Protein AF-A0A7J7L8Y8-F1 (afdb_monomer)

pLDDT: mean 75.62, std 10.04, range [46.0, 86.81]

Radius of gyration: 15.9 Å; Cα contacts (8 Å, |Δi|>4): 82; chains: 1; bounding box: 33×32×48 Å

Foldseek 3Di:
DVVVVVVVVVVVLVVLLVVLVVVVVPDDDDLVSLLVNLVSVVVVVNLVVSLVSLVVSLVNCVVVVNDDPSVLVSLVSNLVVCVVVVVVVSNVVSVVVNVVSVVVVVVVD

Structure (mmCIF, N/CA/C/O backbone):
data_AF-A0A7J7L8Y8-F1
#
_entry.id   AF-A0A7J7L8Y8-F1
#
loop_
_atom_site.group_PDB
_atom_site.id
_atom_site.type_symbol
_atom_site.label_atom_id
_atom_site.label_alt_id
_atom_site.label_comp_id
_atom_site.label_asym_id
_atom_site.label_entity_id
_atom_site.label_seq_id
_atom_site.pdbx_PDB_ins_code
_atom_site.Cartn_x
_atom_site.Cartn_y
_atom_site.Cartn_z
_atom_site.occupancy
_atom_site.B_iso_or_equiv
_atom_site.auth_seq_id
_atom_site.auth_comp_id
_atom_site.auth_asym_id
_atom_site.auth_atom_id
_atom_site.pdbx_PDB_model_num
ATOM 1 N N . MET A 1 1 ? 15.006 -6.797 -32.802 1.00 51.72 1 MET A N 1
ATOM 2 C CA . MET A 1 1 ? 13.552 -6.521 -32.736 1.00 51.72 1 MET A CA 1
ATOM 3 C C . MET A 1 1 ? 12.980 -6.603 -31.317 1.00 51.72 1 MET A C 1
ATOM 5 O O . MET A 1 1 ? 11.966 -5.966 -31.091 1.00 51.72 1 MET A O 1
ATOM 9 N N . ALA A 1 2 ? 13.614 -7.288 -30.351 1.00 54.66 2 ALA A N 1
ATOM 10 C CA . ALA A 1 2 ? 13.132 -7.361 -28.960 1.00 54.66 2 ALA A CA 1
ATOM 11 C C . ALA A 1 2 ? 13.076 -5.999 -28.227 1.00 54.66 2 ALA A C 1
ATOM 13 O O . ALA A 1 2 ? 12.075 -5.698 -27.588 1.00 54.66 2 ALA A O 1
ATOM 14 N N . HIS A 1 3 ? 14.067 -5.123 -28.428 1.00 52.72 3 HIS A N 1
ATOM 15 C CA . HIS A 1 3 ? 14.115 -3.801 -27.775 1.00 52.72 3 HIS A CA 1
ATOM 16 C C . HIS A 1 3 ? 12.946 -2.867 -28.120 1.00 52.72 3 HIS A C 1
ATOM 18 O O . HIS A 1 3 ? 12.601 -1.984 -27.341 1.00 52.72 3 HIS A O 1
ATOM 24 N N . CYS A 1 4 ? 12.303 -3.059 -29.276 1.00 59.28 4 CYS A N 1
ATOM 25 C CA . CYS A 1 4 ? 11.121 -2.281 -29.642 1.00 59.28 4 CYS A CA 1
ATOM 26 C C . CYS A 1 4 ? 9.897 -2.690 -28.808 1.00 59.28 4 CYS A C 1
ATOM 28 O O . CYS A 1 4 ? 9.06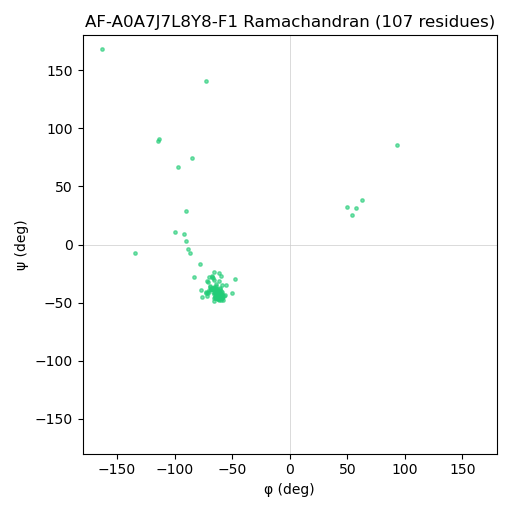0 -1.846 -28.512 1.00 59.28 4 CYS A O 1
ATOM 30 N N . TYR A 1 5 ? 9.803 -3.960 -28.402 1.00 57.47 5 TYR A N 1
ATOM 31 C CA . TYR A 1 5 ? 8.718 -4.448 -27.549 1.00 57.47 5 TYR A CA 1
ATOM 32 C C . TYR A 1 5 ? 8.915 -4.033 -26.091 1.00 57.47 5 TYR A C 1
ATOM 34 O O . TYR A 1 5 ? 7.951 -3.616 -25.455 1.00 57.47 5 TYR A O 1
ATOM 42 N N . GLU A 1 6 ? 10.158 -4.060 -25.603 1.00 62.16 6 GLU A N 1
ATOM 43 C CA . GLU A 1 6 ? 10.524 -3.558 -24.271 1.00 62.16 6 GLU A CA 1
ATOM 44 C C . GLU A 1 6 ? 10.175 -2.068 -24.129 1.00 62.16 6 GLU 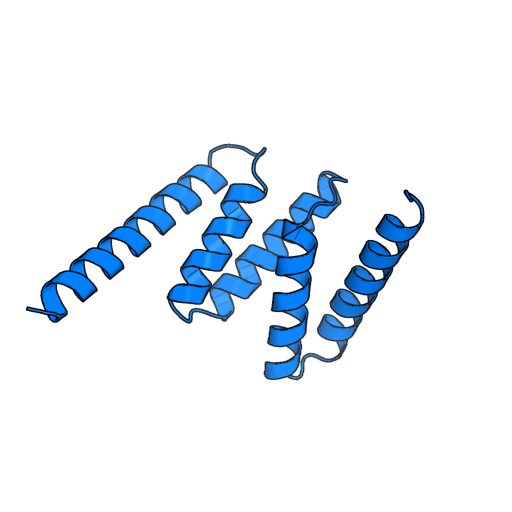A C 1
ATOM 46 O O . GLU A 1 6 ? 9.532 -1.671 -23.161 1.00 62.16 6 GLU A O 1
ATOM 51 N N . ALA A 1 7 ? 10.507 -1.247 -25.134 1.00 66.50 7 ALA A N 1
ATOM 52 C CA . ALA A 1 7 ? 10.190 0.182 -25.127 1.00 66.50 7 ALA A CA 1
ATOM 53 C C . ALA A 1 7 ? 8.676 0.464 -25.145 1.00 66.50 7 ALA A C 1
ATOM 55 O O . ALA A 1 7 ? 8.207 1.385 -24.477 1.00 66.50 7 ALA A O 1
ATOM 56 N N . VAL A 1 8 ? 7.898 -0.331 -25.885 1.00 69.06 8 VAL A N 1
ATOM 57 C CA . VAL A 1 8 ? 6.437 -0.185 -25.954 1.00 69.06 8 VAL A CA 1
ATOM 58 C C . VAL A 1 8 ? 5.770 -0.645 -24.654 1.00 69.06 8 VAL A C 1
ATOM 60 O O . VAL A 1 8 ? 4.869 0.036 -24.171 1.00 69.06 8 VAL A O 1
ATOM 63 N N . GLN A 1 9 ? 6.229 -1.743 -24.043 1.00 70.56 9 GLN A N 1
ATOM 64 C CA . GLN A 1 9 ? 5.756 -2.181 -22.723 1.00 70.56 9 GLN A CA 1
ATOM 65 C C . GLN A 1 9 ? 6.056 -1.144 -21.641 1.00 70.56 9 GLN A C 1
ATOM 67 O O . GLN A 1 9 ? 5.164 -0.799 -20.871 1.00 70.56 9 GLN A O 1
ATOM 72 N N . LEU A 1 10 ? 7.268 -0.585 -21.632 1.00 73.25 10 LEU A N 1
ATOM 73 C CA . LEU A 1 10 ? 7.648 0.457 -20.681 1.00 73.25 10 LEU A CA 1
ATOM 74 C C . LEU A 1 10 ? 6.778 1.715 -20.838 1.00 73.25 10 LEU A C 1
ATOM 76 O O . LEU A 1 10 ? 6.310 2.271 -19.847 1.00 73.25 10 LEU A O 1
ATOM 80 N N . HIS A 1 11 ? 6.505 2.137 -22.077 1.00 75.50 11 HIS A N 1
ATOM 81 C CA . HIS A 1 11 ? 5.599 3.257 -22.343 1.00 75.50 11 HIS A CA 1
ATOM 82 C C . HIS A 1 11 ? 4.173 2.988 -21.846 1.00 75.50 11 HIS A C 1
ATOM 84 O O . HIS A 1 11 ? 3.591 3.846 -21.187 1.00 75.50 11 HIS A O 1
ATOM 90 N N . MET A 1 12 ? 3.632 1.792 -22.097 1.00 76.62 12 MET A N 1
ATOM 91 C CA . MET A 1 12 ? 2.291 1.421 -21.632 1.00 76.62 12 MET A CA 1
ATOM 92 C C . MET A 1 12 ? 2.190 1.372 -20.100 1.00 76.62 12 MET A C 1
ATOM 94 O O . MET A 1 12 ? 1.167 1.781 -19.550 1.00 76.62 12 MET A O 1
ATOM 98 N N . LEU A 1 13 ? 3.246 0.933 -19.405 1.00 79.38 13 LEU A N 1
ATOM 99 C CA . LEU A 1 13 ? 3.313 0.954 -17.939 1.00 79.38 13 LEU A CA 1
ATOM 100 C C . LEU A 1 13 ? 3.310 2.384 -17.386 1.00 79.38 13 LEU A C 1
ATOM 102 O O . LEU A 1 13 ? 2.556 2.687 -16.461 1.00 79.38 13 LEU A O 1
ATOM 106 N N . LEU A 1 14 ? 4.104 3.284 -17.970 1.00 79.62 14 LEU A N 1
ATOM 107 C CA . LEU A 1 14 ? 4.157 4.688 -17.551 1.00 79.62 14 LEU A CA 1
ATOM 108 C C . LEU A 1 14 ? 2.827 5.414 -17.792 1.00 79.62 14 LEU A C 1
ATOM 110 O O . LEU A 1 14 ? 2.362 6.149 -16.915 1.00 79.62 14 LEU A O 1
ATOM 114 N N . ASP A 1 15 ? 2.184 5.163 -18.934 1.00 81.88 15 ASP A N 1
ATOM 115 C CA . ASP A 1 15 ? 0.855 5.697 -19.225 1.00 81.88 15 ASP A CA 1
ATOM 116 C C . ASP A 1 15 ? -0.170 5.176 -18.209 1.00 81.88 15 ASP A C 1
ATOM 118 O O . ASP A 1 15 ? -0.913 5.968 -17.624 1.00 81.88 15 ASP A O 1
ATOM 122 N N . ALA A 1 16 ? -0.173 3.869 -17.918 1.00 80.81 16 ALA A N 1
ATOM 123 C CA . ALA A 1 16 ? -1.051 3.280 -16.908 1.00 80.81 16 ALA A CA 1
ATOM 124 C C . ALA A 1 16 ? -0.852 3.930 -15.529 1.00 80.81 16 ALA A C 1
ATOM 126 O O . ALA A 1 16 ? -1.832 4.314 -14.887 1.00 80.81 16 ALA A O 1
ATOM 127 N N . ILE A 1 17 ? 0.396 4.150 -15.100 1.00 82.44 17 ILE A N 1
ATOM 128 C CA . ILE A 1 17 ? 0.705 4.858 -13.848 1.00 82.44 17 ILE A CA 1
ATOM 129 C C . ILE A 1 17 ? 0.115 6.268 -13.861 1.00 82.44 17 ILE A C 1
ATOM 131 O O . ILE A 1 17 ? -0.485 6.688 -12.871 1.00 82.44 17 ILE A O 1
ATOM 135 N N . MET A 1 18 ? 0.233 7.009 -14.966 1.00 82.31 18 MET A N 1
ATOM 136 C CA . MET A 1 18 ? -0.372 8.338 -15.079 1.00 82.31 18 MET A CA 1
ATOM 137 C C . MET A 1 18 ? -1.900 8.296 -14.965 1.00 82.31 18 MET A C 1
ATOM 139 O O . MET A 1 18 ? -2.481 9.115 -14.245 1.00 82.31 18 MET A O 1
ATOM 143 N N . TYR A 1 19 ? -2.553 7.339 -15.629 1.00 81.88 19 TYR A N 1
ATOM 144 C CA . TYR A 1 19 ? -4.002 7.160 -15.544 1.00 81.88 19 TYR A CA 1
ATOM 145 C C . TYR A 1 19 ? -4.448 6.804 -14.125 1.00 81.88 19 TYR A C 1
ATOM 147 O O . TYR A 1 19 ? -5.362 7.448 -13.609 1.00 81.88 19 TYR A O 1
ATOM 155 N N . TYR A 1 20 ? -3.779 5.863 -13.454 1.00 78.12 20 TYR A N 1
ATOM 156 C CA . TYR A 1 20 ? -4.114 5.488 -12.079 1.00 78.12 20 TYR A CA 1
ATOM 157 C C . TYR A 1 20 ? -3.793 6.595 -11.068 1.00 78.12 20 TYR A C 1
ATOM 159 O O . TYR A 1 20 ? -4.585 6.816 -10.152 1.00 78.12 20 TYR A O 1
ATOM 167 N N . LYS A 1 21 ? -2.714 7.373 -11.254 1.00 80.19 21 LYS A N 1
ATOM 168 C CA . LYS A 1 21 ? -2.434 8.572 -10.436 1.00 80.19 21 LYS A CA 1
ATOM 169 C C . LYS A 1 21 ? -3.560 9.590 -10.574 1.00 80.19 21 LYS A C 1
ATOM 171 O O . LYS A 1 21 ? -4.014 10.164 -9.586 1.00 80.19 21 LYS A O 1
ATOM 176 N N . ARG A 1 22 ? -4.044 9.796 -11.801 1.00 80.38 22 ARG A N 1
ATOM 177 C CA . ARG A 1 22 ? -5.181 10.677 -12.063 1.00 80.38 22 ARG A CA 1
ATOM 178 C C . ARG A 1 22 ? -6.464 10.124 -11.438 1.00 80.38 22 ARG A C 1
ATOM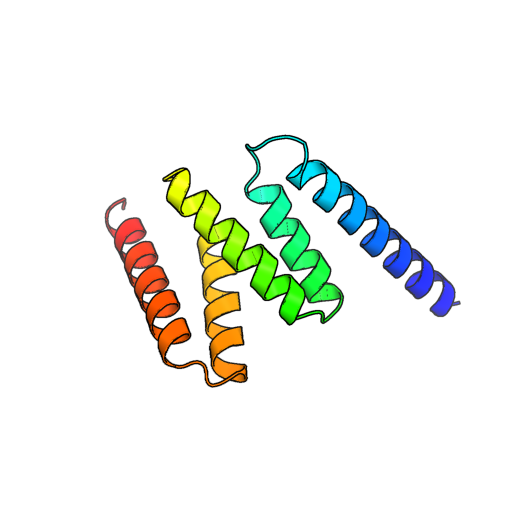 180 O O . ARG A 1 22 ? -7.152 10.876 -10.757 1.00 80.38 22 ARG A O 1
ATOM 187 N N . ALA A 1 23 ? -6.753 8.835 -11.594 1.00 77.94 23 ALA A N 1
ATOM 188 C CA . ALA A 1 23 ? -7.919 8.185 -10.995 1.00 77.94 23 ALA A CA 1
ATOM 189 C C . ALA A 1 23 ? -7.912 8.285 -9.459 1.00 77.94 23 ALA A C 1
ATOM 191 O O . ALA A 1 23 ? -8.921 8.651 -8.860 1.00 77.94 23 ALA A O 1
ATOM 192 N N . ALA A 1 24 ? -6.753 8.078 -8.827 1.00 73.06 24 ALA A N 1
ATOM 193 C CA . ALA A 1 24 ? -6.577 8.243 -7.386 1.00 73.06 24 ALA A CA 1
ATOM 194 C C . ALA A 1 24 ? -6.850 9.685 -6.911 1.00 73.06 24 ALA A C 1
ATOM 196 O O . ALA A 1 24 ? -7.337 9.879 -5.797 1.00 73.06 24 ALA A O 1
ATOM 197 N N . ASN A 1 25 ? -6.579 10.689 -7.753 1.00 73.88 25 ASN A N 1
ATOM 198 C CA . ASN A 1 25 ? -6.822 12.103 -7.452 1.00 73.88 25 ASN A CA 1
ATOM 199 C C . ASN A 1 25 ? -8.276 12.550 -7.711 1.00 73.88 25 ASN A C 1
ATOM 201 O O . ASN A 1 25 ? -8.748 13.475 -7.056 1.00 73.88 25 ASN A O 1
ATOM 205 N N . TYR A 1 26 ? -9.002 11.913 -8.638 1.00 69.44 26 TYR A N 1
ATOM 206 C CA . TYR A 1 26 ? -10.330 12.345 -9.113 1.00 69.44 26 TYR A CA 1
ATOM 207 C C . TYR A 1 26 ? -11.532 11.782 -8.325 1.00 69.44 26 TYR A C 1
ATOM 209 O O . TYR A 1 26 ? -12.638 11.744 -8.856 1.00 69.44 26 TYR A O 1
ATOM 217 N N . ASN A 1 27 ? -11.362 11.485 -7.030 1.00 54.75 27 ASN A N 1
ATOM 218 C CA . ASN A 1 27 ? -12.439 11.221 -6.055 1.00 54.75 27 ASN A CA 1
ATOM 219 C C . ASN A 1 27 ? -12.854 9.734 -5.859 1.00 54.75 27 ASN A C 1
ATOM 221 O O . ASN A 1 27 ? -13.848 9.239 -6.379 1.00 54.75 27 ASN A O 1
ATOM 225 N N . ASN A 1 28 ? -12.110 9.060 -4.974 1.00 55.66 28 ASN A N 1
ATOM 226 C CA . ASN A 1 28 ? -12.613 8.475 -3.715 1.00 55.66 28 ASN A CA 1
ATOM 227 C C . ASN A 1 28 ? -13.678 7.361 -3.670 1.00 55.66 28 ASN A C 1
ATOM 229 O O . ASN A 1 28 ? -14.444 7.319 -2.712 1.00 55.66 28 ASN A O 1
ATOM 233 N N . LYS A 1 29 ? -13.669 6.377 -4.576 1.00 53.06 29 LYS A N 1
ATOM 234 C CA . LYS A 1 29 ? -14.355 5.088 -4.287 1.00 53.06 29 LYS A CA 1
ATOM 235 C C . LYS A 1 29 ? -13.588 3.818 -4.620 1.00 53.06 29 LYS A C 1
ATOM 237 O O . LYS A 1 29 ? -14.027 2.732 -4.262 1.00 53.06 29 LYS A O 1
ATOM 242 N N . GLU A 1 30 ? -12.442 3.935 -5.270 1.00 55.94 30 GLU A N 1
ATOM 243 C CA . GLU A 1 30 ? -11.713 2.763 -5.730 1.00 55.94 30 GLU A CA 1
ATOM 244 C C . GLU A 1 30 ? -10.393 2.645 -4.973 1.00 55.94 30 GLU A C 1
ATOM 246 O O . GLU A 1 30 ? -9.370 3.173 -5.402 1.00 55.94 30 GLU A O 1
ATOM 251 N N . ALA A 1 31 ? -10.410 1.916 -3.851 1.00 60.66 31 ALA A N 1
ATOM 252 C CA . ALA A 1 31 ? -9.209 1.253 -3.318 1.00 60.66 31 ALA A CA 1
ATOM 253 C C . ALA A 1 31 ? -8.472 0.475 -4.434 1.00 60.66 31 ALA A C 1
ATOM 255 O O . ALA A 1 31 ? -7.249 0.424 -4.500 1.00 60.66 31 ALA A O 1
ATOM 256 N N . ILE A 1 32 ? -9.233 -0.004 -5.426 1.00 67.31 32 ILE A N 1
ATOM 257 C CA . ILE A 1 32 ? -8.737 -0.619 -6.660 1.00 67.31 32 ILE A CA 1
ATOM 258 C C . ILE A 1 32 ? -7.673 0.253 -7.351 1.00 67.31 32 ILE A C 1
ATOM 260 O O . ILE A 1 32 ? -6.656 -0.282 -7.775 1.00 67.31 32 ILE A O 1
ATOM 264 N N . ALA A 1 33 ? -7.835 1.579 -7.429 1.00 75.94 33 ALA A N 1
ATOM 265 C CA . ALA A 1 33 ? -6.876 2.430 -8.138 1.00 75.94 33 ALA A CA 1
ATOM 266 C C . ALA A 1 33 ? -5.515 2.529 -7.424 1.00 75.94 33 ALA A C 1
ATOM 268 O O . ALA A 1 33 ? -4.484 2.556 -8.091 1.00 75.94 33 ALA A O 1
ATOM 269 N N . LEU A 1 34 ? -5.495 2.562 -6.086 1.00 79.56 34 LEU A N 1
ATOM 270 C CA . LEU A 1 34 ? -4.247 2.593 -5.311 1.00 79.56 34 LEU A CA 1
ATOM 271 C C . LEU A 1 34 ? -3.548 1.232 -5.339 1.00 79.56 34 LEU A C 1
ATOM 273 O O . LEU A 1 34 ? -2.337 1.172 -5.543 1.00 79.56 34 LEU A O 1
ATOM 277 N N . HIS A 1 35 ? -4.323 0.152 -5.216 1.00 81.50 35 HIS A N 1
ATOM 278 C CA . HIS A 1 35 ? -3.820 -1.218 -5.284 1.00 81.50 35 HIS A CA 1
ATOM 279 C C . HIS A 1 35 ? -3.176 -1.543 -6.637 1.00 81.50 35 HIS A C 1
ATOM 281 O O . HIS A 1 35 ? -2.072 -2.081 -6.698 1.00 81.50 35 HIS A O 1
ATOM 287 N N . GLN A 1 36 ? -3.840 -1.175 -7.738 1.00 81.62 36 GLN A N 1
ATOM 288 C CA . GLN A 1 36 ? -3.307 -1.371 -9.092 1.00 81.62 36 GLN A CA 1
ATOM 289 C C . GLN A 1 36 ? -2.061 -0.520 -9.342 1.00 81.62 36 GLN A C 1
ATOM 291 O O . GLN A 1 36 ? -1.115 -0.969 -9.983 1.00 81.62 36 GLN A O 1
ATOM 296 N N . LEU A 1 37 ? -2.021 0.693 -8.793 1.00 83.31 37 LEU A N 1
ATOM 297 C CA . LEU A 1 37 ? -0.860 1.561 -8.913 1.00 83.31 37 LEU A CA 1
ATOM 298 C C . LEU A 1 37 ? 0.356 0.985 -8.174 1.00 83.31 37 LEU A C 1
ATOM 300 O O . LEU A 1 37 ? 1.454 0.991 -8.724 1.00 83.31 37 LEU A O 1
ATOM 304 N N . ALA A 1 38 ? 0.164 0.423 -6.980 1.00 84.25 38 ALA A N 1
ATOM 305 C CA . ALA A 1 38 ? 1.225 -0.270 -6.253 1.00 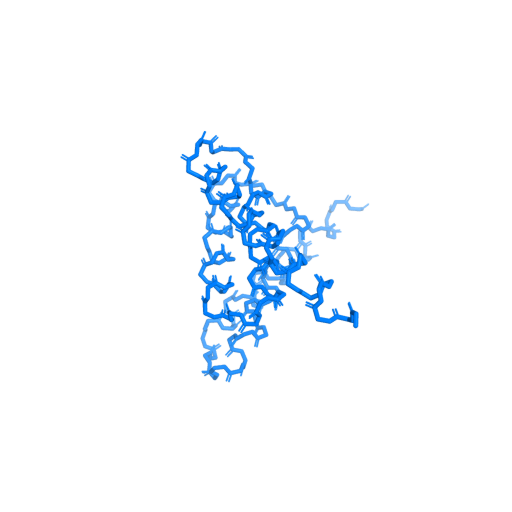84.25 38 ALA A CA 1
ATOM 306 C C . ALA A 1 38 ? 1.771 -1.477 -7.042 1.00 84.25 38 ALA A C 1
ATOM 308 O O . ALA A 1 38 ? 2.985 -1.627 -7.153 1.00 84.25 38 ALA A O 1
ATOM 309 N N . LYS A 1 39 ? 0.903 -2.270 -7.687 1.00 84.19 39 LYS A N 1
ATOM 310 C CA . LYS A 1 39 ? 1.325 -3.375 -8.570 1.00 84.19 39 LYS A CA 1
ATOM 311 C C . LYS A 1 39 ? 2.180 -2.914 -9.748 1.00 84.19 39 LYS A C 1
ATOM 313 O O . LYS A 1 39 ? 3.214 -3.512 -10.022 1.00 84.19 39 LYS A O 1
ATOM 318 N N . LEU A 1 40 ? 1.794 -1.822 -10.406 1.00 84.19 40 LEU A N 1
ATOM 319 C CA . LEU A 1 40 ? 2.576 -1.263 -11.513 1.00 84.19 40 LEU A CA 1
ATOM 320 C C . LEU A 1 40 ? 3.961 -0.786 -11.060 1.00 84.19 40 LEU A C 1
ATOM 322 O O . LEU A 1 40 ? 4.943 -0.987 -11.766 1.00 84.19 40 LEU A O 1
ATOM 326 N N . HIS A 1 41 ? 4.065 -0.188 -9.870 1.00 81.75 41 HIS A N 1
ATOM 327 C CA . HIS A 1 41 ? 5.364 0.187 -9.304 1.00 81.75 41 HIS A CA 1
ATOM 328 C C . HIS A 1 41 ? 6.196 -1.036 -8.870 1.00 81.75 41 HIS A C 1
ATOM 330 O O . HIS A 1 41 ? 7.424 -0.979 -8.927 1.00 81.75 41 HIS A O 1
ATOM 336 N N . GLN A 1 42 ? 5.553 -2.150 -8.501 1.00 80.12 42 GLN A N 1
ATOM 337 C CA . GLN A 1 42 ? 6.230 -3.415 -8.204 1.00 80.12 42 GLN A CA 1
ATOM 338 C C . GLN A 1 42 ? 6.849 -4.028 -9.468 1.00 80.12 42 GLN A C 1
ATOM 340 O O . GLN A 1 42 ? 7.971 -4.523 -9.420 1.00 80.12 42 GLN A O 1
ATOM 345 N N . GLU A 1 43 ? 6.170 -3.929 -10.615 1.00 81.06 43 GLU A N 1
ATOM 346 C CA . GLU A 1 43 ? 6.720 -4.331 -11.921 1.00 81.06 43 GLU A CA 1
ATOM 347 C C . GLU A 1 43 ? 7.908 -3.458 -12.364 1.00 81.06 43 GLU A C 1
ATOM 349 O O . GLU A 1 43 ? 8.761 -3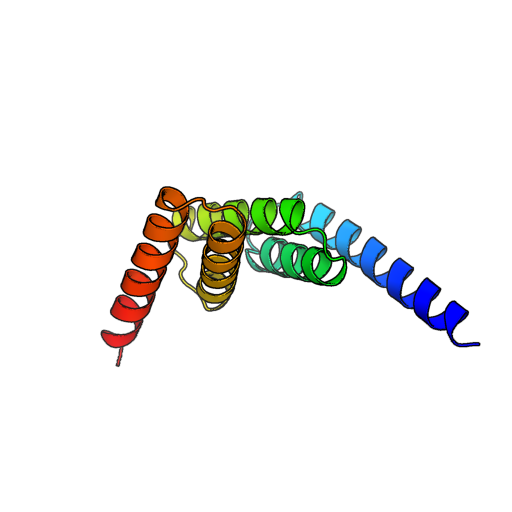.912 -13.127 1.00 81.06 43 GLU A O 1
ATOM 354 N N . LEU A 1 44 ? 7.999 -2.225 -11.855 1.00 80.12 44 LEU A N 1
ATOM 355 C CA . LEU A 1 44 ? 9.125 -1.312 -12.074 1.00 80.12 44 LEU A CA 1
ATOM 356 C C . LEU A 1 44 ? 10.243 -1.441 -11.022 1.00 80.12 44 LEU A C 1
ATOM 358 O O . LEU A 1 44 ? 11.223 -0.698 -11.095 1.00 80.12 44 LEU A O 1
ATOM 362 N N . SER A 1 45 ? 10.130 -2.375 -10.069 1.00 77.25 45 SER A N 1
ATOM 363 C CA . SER A 1 45 ? 11.082 -2.573 -8.961 1.00 77.25 45 SER A CA 1
ATOM 364 C C . SER A 1 45 ? 11.293 -1.324 -8.084 1.00 77.25 45 SER A C 1
ATOM 366 O O . SER A 1 45 ? 12.382 -1.098 -7.555 1.00 77.25 45 SER A O 1
ATOM 368 N N . CYS A 1 46 ? 10.263 -0.484 -7.933 1.00 78.44 46 CYS A N 1
ATOM 369 C CA . CYS A 1 46 ? 10.306 0.742 -7.128 1.00 78.44 46 CYS A CA 1
ATOM 370 C C . CYS A 1 46 ? 9.720 0.520 -5.721 1.00 78.44 46 CYS A C 1
ATOM 372 O O . CYS A 1 46 ? 8.680 1.084 -5.380 1.00 78.44 46 CYS A O 1
ATOM 374 N N . ASP A 1 47 ? 10.387 -0.286 -4.892 1.00 75.69 47 ASP A N 1
ATOM 375 C CA . ASP A 1 47 ? 9.858 -0.775 -3.603 1.00 75.69 47 ASP A CA 1
ATOM 376 C C . ASP A 1 47 ? 9.409 0.335 -2.628 1.00 75.69 47 ASP A C 1
ATOM 378 O O . ASP A 1 47 ? 8.409 0.183 -1.920 1.00 75.69 47 ASP A O 1
ATOM 382 N N . GLU A 1 48 ? 10.094 1.484 -2.619 1.00 78.94 48 GLU A N 1
ATOM 383 C CA . GLU A 1 48 ? 9.735 2.636 -1.776 1.00 78.94 48 GLU A CA 1
ATOM 384 C C . GLU A 1 48 ? 8.364 3.223 -2.145 1.00 78.94 48 GLU A C 1
ATOM 386 O O . GLU A 1 48 ? 7.540 3.521 -1.274 1.00 78.94 48 GLU A O 1
ATOM 391 N N . GLU A 1 49 ? 8.095 3.362 -3.445 1.00 79.38 49 GLU A N 1
ATOM 392 C CA . GLU A 1 49 ? 6.831 3.895 -3.949 1.00 79.38 49 GLU A CA 1
ATOM 393 C C . GLU A 1 49 ? 5.702 2.889 -3.720 1.00 79.38 49 GLU A C 1
ATOM 395 O O . GLU A 1 49 ? 4.618 3.270 -3.274 1.00 79.38 49 GLU A O 1
ATOM 400 N N . VAL A 1 50 ? 5.969 1.596 -3.932 1.00 84.19 50 VAL A N 1
ATOM 401 C CA . VAL A 1 50 ? 5.008 0.517 -3.664 1.00 84.19 50 VAL A CA 1
ATOM 402 C C . VAL A 1 50 ? 4.575 0.530 -2.197 1.00 84.19 50 VAL A C 1
ATOM 404 O O . VAL A 1 50 ? 3.377 0.535 -1.899 1.00 84.19 50 VAL A O 1
ATOM 407 N N . ALA A 1 51 ? 5.532 0.615 -1.268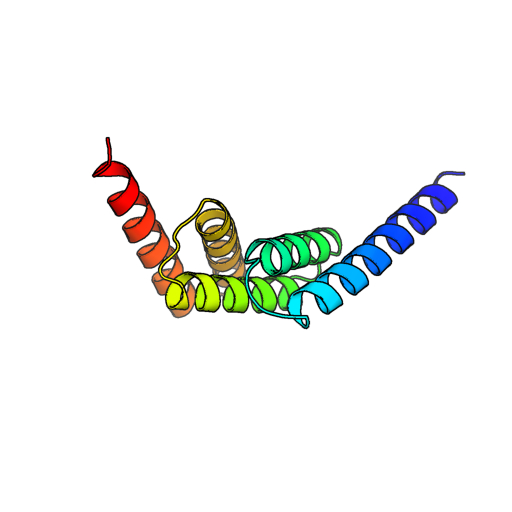 1.00 84.50 51 ALA A N 1
ATOM 408 C CA . ALA A 1 51 ? 5.243 0.675 0.161 1.00 84.50 51 ALA A CA 1
ATOM 409 C C . ALA A 1 51 ? 4.411 1.912 0.533 1.00 84.50 51 ALA A C 1
ATOM 411 O O . ALA A 1 51 ? 3.480 1.816 1.336 1.00 84.50 51 ALA A O 1
ATOM 412 N N . PHE A 1 52 ? 4.703 3.068 -0.069 1.00 85.31 52 PHE A N 1
ATOM 413 C CA . PHE A 1 52 ? 3.925 4.288 0.142 1.00 85.31 52 PHE A CA 1
ATOM 414 C C . PHE A 1 52 ? 2.462 4.121 -0.294 1.00 85.31 52 PHE A C 1
ATOM 416 O O . PHE A 1 52 ? 1.546 4.459 0.464 1.00 85.31 52 PHE A O 1
ATOM 423 N N . TYR A 1 53 ? 2.223 3.573 -1.489 1.00 84.06 53 TYR A N 1
ATOM 424 C CA . TYR A 1 53 ? 0.866 3.402 -2.005 1.00 84.06 53 TYR A CA 1
ATOM 425 C C . TYR A 1 53 ? 0.076 2.334 -1.248 1.00 84.06 53 TYR A C 1
ATOM 427 O O . TYR A 1 53 ? -1.088 2.585 -0.936 1.00 84.06 53 TYR A O 1
ATOM 435 N N . TYR A 1 54 ? 0.691 1.215 -0.853 1.00 86.50 54 TYR A N 1
ATOM 436 C CA . TYR A 1 54 ? 0.010 0.208 -0.033 1.00 86.50 54 TYR A CA 1
ATOM 437 C C . TYR A 1 54 ? -0.320 0.699 1.377 1.00 86.50 54 TYR A C 1
ATOM 439 O O . TYR A 1 54 ? -1.419 0.438 1.868 1.00 86.50 54 TYR A O 1
ATOM 447 N N . LYS A 1 55 ? 0.566 1.475 2.020 1.00 86.69 55 LYS A N 1
ATOM 448 C CA . LYS A 1 55 ? 0.245 2.117 3.310 1.00 86.69 55 LYS A CA 1
ATOM 449 C C . LYS A 1 55 ? -0.975 3.033 3.175 1.00 86.69 55 LYS A C 1
ATOM 451 O O . LYS A 1 55 ? -1.867 3.017 4.027 1.00 86.69 55 LYS A O 1
ATOM 456 N N . LYS A 1 56 ? -1.039 3.805 2.086 1.00 85.19 56 LYS A N 1
ATOM 457 C CA . LYS A 1 56 ? -2.165 4.698 1.794 1.00 85.19 56 LYS A CA 1
ATOM 458 C C . LYS A 1 56 ? -3.458 3.932 1.497 1.00 85.19 56 LYS A C 1
ATOM 460 O O . LYS A 1 56 ? -4.517 4.373 1.936 1.00 85.19 56 LYS A O 1
ATOM 465 N N . ASP A 1 57 ? -3.373 2.809 0.787 1.00 83.19 57 ASP A N 1
ATOM 466 C CA . ASP A 1 57 ? -4.525 1.962 0.470 1.00 83.19 57 ASP A CA 1
ATOM 467 C C . ASP A 1 57 ? -5.127 1.334 1.733 1.00 83.19 57 ASP A C 1
ATOM 469 O O . ASP A 1 57 ? -6.311 1.515 1.999 1.00 83.19 57 ASP A O 1
ATOM 473 N N . ILE A 1 58 ? -4.297 0.734 2.595 1.00 83.38 58 ILE A N 1
ATOM 474 C CA . ILE A 1 58 ? -4.746 0.170 3.880 1.00 83.38 58 ILE A CA 1
ATOM 475 C C . ILE A 1 58 ? -5.389 1.240 4.761 1.00 83.38 58 ILE A C 1
ATOM 477 O O . ILE A 1 58 ? -6.473 1.024 5.289 1.00 83.38 58 ILE A O 1
ATOM 481 N N . THR A 1 59 ? -4.776 2.423 4.867 1.00 84.69 59 THR A N 1
ATOM 482 C CA . THR A 1 59 ? -5.344 3.533 5.656 1.00 84.69 59 THR A CA 1
ATOM 483 C C . THR A 1 59 ? -6.737 3.924 5.149 1.00 84.69 59 THR A C 1
ATOM 485 O O . THR A 1 59 ? -7.610 4.311 5.922 1.00 84.69 59 THR A O 1
ATOM 488 N N . LYS A 1 60 ? -6.967 3.837 3.835 1.00 80.56 60 LYS A N 1
ATOM 489 C CA . LYS A 1 60 ? -8.260 4.152 3.230 1.00 80.56 60 LYS A CA 1
ATOM 490 C C . LYS A 1 60 ? -9.288 3.044 3.457 1.00 80.56 60 LYS A C 1
ATOM 492 O O . LYS A 1 60 ? -10.407 3.352 3.844 1.00 80.56 60 LYS A O 1
ATOM 497 N N . ILE A 1 61 ? -8.893 1.790 3.264 1.00 79.31 61 ILE A N 1
ATOM 498 C CA . ILE A 1 61 ? -9.696 0.590 3.539 1.00 79.31 61 ILE A CA 1
ATOM 499 C C . ILE A 1 61 ? -10.170 0.579 5.002 1.00 79.31 61 ILE A C 1
ATOM 501 O O . ILE A 1 61 ? -11.348 0.339 5.256 1.00 79.31 61 ILE A O 1
ATOM 505 N N . GLU A 1 62 ? -9.282 0.916 5.943 1.00 78.75 62 GLU A N 1
ATOM 506 C CA . GLU A 1 62 ? -9.591 1.035 7.375 1.00 78.75 62 GLU A CA 1
ATOM 507 C C . GLU A 1 62 ? -10.600 2.157 7.656 1.00 78.75 62 GLU A C 1
ATOM 509 O O . GLU A 1 62 ? -11.574 1.939 8.368 1.00 78.75 62 GLU A O 1
ATOM 514 N N . ASN A 1 63 ? -10.421 3.337 7.052 1.00 80.31 63 ASN A N 1
ATOM 515 C CA . ASN A 1 63 ? -11.365 4.453 7.200 1.00 80.31 63 ASN A CA 1
ATOM 516 C C . ASN A 1 63 ? -12.738 4.179 6.565 1.00 80.31 63 ASN A C 1
ATOM 518 O O . ASN A 1 63 ? -13.736 4.766 6.977 1.00 80.31 63 ASN A O 1
ATOM 522 N N . GLU A 1 64 ? -12.784 3.347 5.525 1.00 78.12 64 GLU A N 1
ATOM 523 C CA . GLU A 1 64 ? -14.016 2.961 4.835 1.00 78.12 64 GLU A CA 1
ATOM 524 C C . GLU A 1 64 ? -14.688 1.726 5.465 1.00 78.12 64 GLU A C 1
ATOM 526 O O . GLU A 1 64 ? -15.771 1.356 5.010 1.00 78.12 64 GLU A O 1
ATOM 531 N N . GLU A 1 65 ? -14.072 1.101 6.482 1.00 71.38 65 GLU A N 1
ATOM 532 C CA . GLU A 1 65 ? -14.505 -0.153 7.131 1.00 71.38 65 GLU A CA 1
ATOM 533 C C . GLU A 1 65 ? -14.817 -1.281 6.124 1.00 71.38 65 GLU A C 1
ATOM 535 O O . GLU A 1 65 ? -15.713 -2.105 6.318 1.00 71.38 65 GLU A O 1
ATOM 540 N N . ARG A 1 66 ? -14.098 -1.308 4.996 1.00 70.75 66 ARG A N 1
ATOM 541 C CA . ARG A 1 66 ? -14.342 -2.247 3.891 1.00 70.75 66 ARG A CA 1
ATOM 542 C C . ARG A 1 66 ? -13.189 -3.201 3.725 1.00 70.75 66 ARG A C 1
ATOM 544 O O . ARG A 1 66 ? -12.294 -2.966 2.923 1.00 70.75 66 ARG A O 1
ATOM 551 N N . GLU A 1 67 ? -13.250 -4.316 4.425 1.00 70.62 67 GLU A N 1
ATOM 552 C CA . GLU A 1 67 ? -12.263 -5.368 4.250 1.00 70.62 67 GLU A CA 1
ATOM 553 C C . GLU A 1 67 ? -12.460 -6.100 2.909 1.00 70.62 67 GLU A C 1
ATOM 555 O O . GLU A 1 67 ? -13.583 -6.338 2.455 1.00 70.62 67 GLU A O 1
ATOM 560 N N . GLY A 1 68 ? -11.361 -6.447 2.238 1.00 75.31 68 GLY A N 1
ATOM 561 C CA . GLY A 1 68 ? -11.402 -7.109 0.937 1.00 75.31 68 GLY A CA 1
ATOM 562 C C . GLY A 1 68 ? -10.076 -7.772 0.565 1.00 75.31 68 GLY A C 1
ATOM 563 O O . GLY A 1 68 ? -9.052 -7.507 1.194 1.00 75.31 68 GLY A O 1
ATOM 564 N N . PRO A 1 69 ? -10.054 -8.606 -0.492 1.00 73.75 69 PRO A N 1
ATOM 565 C CA . PRO A 1 69 ? -8.880 -9.405 -0.862 1.00 73.75 69 PRO A CA 1
ATOM 566 C C . PRO A 1 69 ? -7.633 -8.561 -1.172 1.00 73.75 69 PRO A C 1
ATOM 568 O O . PRO A 1 69 ? -6.514 -9.011 -0.937 1.00 73.75 69 PRO A O 1
ATOM 571 N N . ASN A 1 70 ? -7.818 -7.318 -1.625 1.00 77.62 70 ASN A N 1
ATOM 572 C CA . ASN A 1 70 ? -6.728 -6.375 -1.881 1.00 77.62 70 ASN A CA 1
ATOM 573 C C . ASN A 1 70 ? -5.965 -6.002 -0.596 1.00 77.62 70 ASN A C 1
ATOM 575 O O . ASN A 1 70 ? -4.747 -5.847 -0.632 1.00 77.62 70 ASN A O 1
ATOM 579 N N . MET A 1 71 ? -6.658 -5.928 0.548 1.00 80.56 71 MET A N 1
ATOM 580 C CA . MET A 1 71 ? -6.050 -5.608 1.844 1.00 80.56 71 MET A CA 1
ATOM 581 C C . MET A 1 71 ? -5.037 -6.674 2.264 1.00 80.56 71 MET A C 1
ATOM 583 O O . MET A 1 71 ? -3.961 -6.341 2.754 1.00 80.56 71 MET A O 1
ATOM 587 N N . LEU A 1 72 ? -5.357 -7.953 2.043 1.00 83.12 72 LEU A N 1
ATOM 588 C CA . LEU A 1 72 ? -4.461 -9.061 2.374 1.00 83.12 72 LEU A CA 1
ATOM 589 C C . LEU A 1 72 ? -3.181 -9.000 1.536 1.00 83.12 72 LEU A C 1
ATOM 591 O O . LEU A 1 72 ? -2.087 -9.129 2.080 1.00 83.12 72 LEU A O 1
ATOM 595 N N . GLU A 1 73 ? -3.314 -8.768 0.229 1.00 83.19 73 GLU A N 1
ATOM 596 C CA . GLU A 1 73 ? -2.170 -8.642 -0.679 1.00 83.19 73 GLU A CA 1
ATOM 597 C C . GLU A 1 73 ? -1.285 -7.435 -0.304 1.00 83.19 73 GLU A C 1
ATOM 599 O O . GLU A 1 73 ? -0.064 -7.577 -0.217 1.00 83.19 73 GLU A O 1
ATOM 604 N N . ALA A 1 74 ? -1.885 -6.287 0.034 1.00 86.25 74 ALA A N 1
ATOM 605 C CA . ALA A 1 74 ? -1.164 -5.099 0.497 1.00 86.25 74 ALA A CA 1
ATOM 606 C C . ALA A 1 74 ? -0.429 -5.325 1.833 1.00 86.25 74 ALA A C 1
ATOM 608 O O . ALA A 1 74 ? 0.743 -4.970 1.974 1.00 86.25 74 ALA A O 1
ATOM 609 N N . LEU A 1 75 ? -1.092 -5.939 2.820 1.00 86.81 75 LEU A N 1
ATOM 610 C CA . LEU A 1 75 ? -0.495 -6.235 4.126 1.00 86.81 75 LE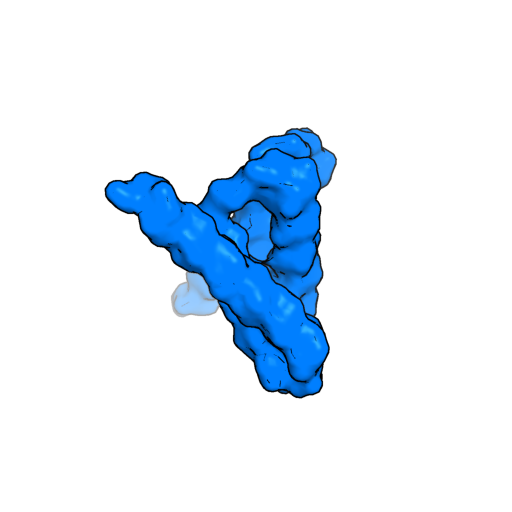U A CA 1
ATOM 611 C C . LEU A 1 75 ? 0.658 -7.238 4.015 1.00 86.81 75 LEU A C 1
ATOM 613 O O . LEU A 1 75 ? 1.679 -7.078 4.684 1.00 86.81 75 LEU A O 1
ATOM 617 N N . LEU A 1 76 ? 0.509 -8.254 3.163 1.00 86.31 76 LEU A N 1
ATOM 618 C CA . LEU A 1 76 ? 1.543 -9.257 2.930 1.00 86.31 76 LEU A CA 1
ATOM 619 C C . LEU A 1 76 ? 2.778 -8.633 2.272 1.00 86.31 76 LEU A C 1
ATOM 621 O O . LEU A 1 76 ? 3.895 -8.888 2.722 1.00 86.31 76 LEU A O 1
ATOM 625 N N . PHE A 1 77 ? 2.586 -7.756 1.280 1.00 86.44 77 PHE A N 1
ATOM 626 C CA . PHE A 1 77 ? 3.690 -7.000 0.690 1.00 86.44 77 PHE A CA 1
ATOM 627 C C . PHE A 1 77 ? 4.410 -6.139 1.736 1.00 86.44 77 PHE A C 1
ATOM 629 O O . PHE A 1 77 ? 5.635 -6.187 1.832 1.00 86.44 77 PHE A O 1
ATOM 636 N N . LEU A 1 78 ? 3.672 -5.383 2.559 1.00 85.94 78 LEU A N 1
ATOM 637 C CA . LEU A 1 78 ? 4.277 -4.528 3.585 1.00 85.94 78 LEU A CA 1
ATOM 638 C C . LEU A 1 78 ? 5.030 -5.328 4.648 1.00 85.94 78 LEU A C 1
ATOM 640 O O . LEU A 1 78 ? 6.113 -4.914 5.049 1.00 85.94 78 LEU A O 1
ATOM 644 N N . ALA A 1 79 ? 4.515 -6.483 5.073 1.00 85.19 79 ALA A N 1
ATOM 645 C CA . ALA A 1 79 ? 5.214 -7.350 6.018 1.00 85.19 79 ALA A CA 1
ATOM 646 C C . ALA A 1 79 ? 6.547 -7.864 5.443 1.00 85.19 79 ALA A C 1
ATOM 648 O O . ALA A 1 79 ? 7.573 -7.826 6.128 1.00 85.19 79 ALA A O 1
ATOM 649 N N . ILE A 1 80 ? 6.551 -8.286 4.173 1.00 84.31 80 ILE A N 1
ATOM 650 C CA . ILE A 1 80 ? 7.767 -8.716 3.471 1.00 84.31 80 ILE A CA 1
ATOM 651 C C . ILE A 1 80 ? 8.738 -7.540 3.320 1.00 84.31 80 ILE A C 1
ATOM 653 O O . ILE A 1 80 ? 9.916 -7.686 3.641 1.00 84.31 80 ILE A O 1
ATOM 657 N N . ASN A 1 81 ? 8.261 -6.361 2.924 1.00 83.25 81 ASN A N 1
ATOM 658 C CA . ASN A 1 81 ? 9.113 -5.184 2.764 1.00 83.25 81 ASN A CA 1
ATOM 659 C C . ASN A 1 81 ? 9.682 -4.687 4.109 1.00 83.25 81 ASN A C 1
ATOM 661 O O . ASN A 1 81 ? 10.842 -4.310 4.221 1.00 83.25 81 ASN A O 1
ATOM 665 N N . CYS A 1 82 ? 8.920 -4.748 5.200 1.00 78.00 82 CYS A N 1
ATOM 666 C CA . CYS A 1 82 ? 9.461 -4.439 6.524 1.00 78.00 82 CYS A CA 1
ATOM 667 C C . CYS A 1 82 ? 10.525 -5.459 6.967 1.00 78.00 82 CYS A C 1
ATOM 669 O O . CYS A 1 82 ? 11.462 -5.083 7.677 1.00 78.00 82 CYS A O 1
ATOM 671 N N . SER A 1 83 ? 10.420 -6.724 6.533 1.00 74.31 83 SER A N 1
ATOM 672 C CA . SER A 1 83 ? 11.435 -7.747 6.816 1.00 74.31 83 SER A CA 1
ATOM 673 C C . SER A 1 83 ? 12.777 -7.455 6.130 1.00 74.31 83 SER A C 1
ATOM 675 O O . SER A 1 83 ? 13.823 -7.643 6.751 1.00 74.31 83 SER A O 1
ATOM 677 N N . THR A 1 84 ? 12.766 -6.916 4.905 1.00 73.00 84 THR A N 1
ATOM 678 C CA . THR A 1 84 ? 13.989 -6.555 4.164 1.00 73.00 84 THR A CA 1
ATOM 679 C C . THR A 1 84 ? 14.679 -5.330 4.765 1.00 73.00 84 THR A C 1
ATOM 681 O O . THR A 1 84 ? 15.906 -5.263 4.793 1.00 73.00 84 THR A O 1
ATOM 684 N N . HIS A 1 85 ? 13.906 -4.401 5.332 1.00 73.69 85 HIS A N 1
ATOM 685 C CA . HIS A 1 85 ? 14.409 -3.184 5.975 1.00 73.69 85 HIS A CA 1
ATOM 686 C C . HIS A 1 85 ? 14.661 -3.313 7.493 1.00 73.69 85 HIS A C 1
ATOM 688 O O . HIS A 1 85 ? 14.924 -2.308 8.153 1.00 73.69 85 HIS A O 1
ATOM 694 N N . MET A 1 86 ? 14.599 -4.525 8.067 1.00 74.56 86 MET A N 1
ATOM 695 C CA . MET A 1 86 ? 14.768 -4.791 9.513 1.00 74.56 86 MET A CA 1
ATOM 696 C C . MET A 1 86 ? 13.831 -3.970 10.428 1.00 74.56 86 MET A C 1
ATOM 698 O O . MET A 1 86 ? 14.121 -3.743 11.605 1.00 74.56 86 MET A O 1
ATOM 702 N N . MET A 1 87 ? 12.673 -3.542 9.919 1.00 73.44 87 MET A N 1
ATOM 703 C CA . MET A 1 87 ? 11.685 -2.766 10.674 1.00 73.44 87 MET A CA 1
ATOM 704 C C . MET A 1 87 ? 10.762 -3.694 11.471 1.00 73.44 87 MET A C 1
ATOM 706 O O . MET A 1 87 ? 9.600 -3.905 11.125 1.00 73.44 87 MET A O 1
ATOM 710 N N . THR A 1 88 ? 11.284 -4.255 12.563 1.00 72.31 88 THR A N 1
ATOM 711 C CA . THR A 1 88 ? 10.599 -5.288 13.364 1.00 72.31 88 THR A CA 1
ATOM 712 C C . THR A 1 88 ? 9.270 -4.827 13.963 1.00 72.31 88 THR A C 1
ATOM 714 O O . THR A 1 88 ? 8.311 -5.590 13.983 1.00 72.31 88 THR A O 1
ATOM 717 N N . LYS A 1 89 ? 9.178 -3.564 14.395 1.00 78.00 89 LYS A N 1
ATOM 718 C CA . LYS A 1 89 ? 7.951 -3.007 14.990 1.00 78.00 89 LYS A CA 1
ATOM 719 C C . LYS A 1 89 ? 6.827 -2.805 13.974 1.00 78.00 89 LYS A C 1
ATOM 721 O O . LYS A 1 89 ? 5.678 -3.095 14.280 1.00 78.00 89 LYS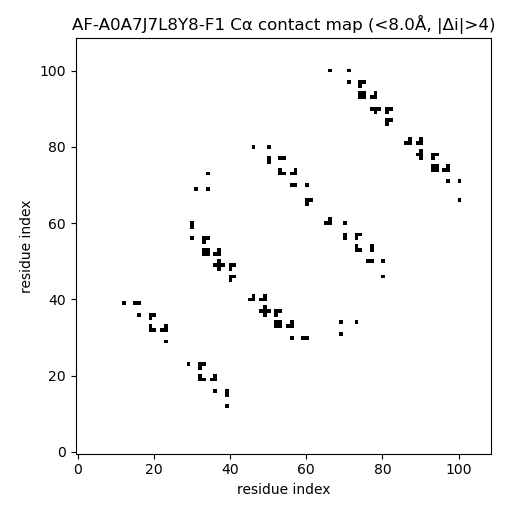 A O 1
ATOM 726 N N . GLU A 1 90 ? 7.138 -2.301 12.778 1.00 75.25 90 GLU A N 1
ATOM 727 C CA . GLU A 1 90 ? 6.126 -2.135 11.721 1.00 75.25 90 GLU A CA 1
ATOM 728 C C . GLU A 1 90 ? 5.655 -3.499 11.204 1.00 75.25 90 GLU A C 1
ATOM 730 O O . GLU A 1 90 ? 4.461 -3.703 10.995 1.00 75.25 90 GLU A O 1
ATOM 735 N N . MET A 1 91 ? 6.578 -4.458 11.087 1.00 79.81 91 MET A N 1
ATOM 736 C CA . MET A 1 91 ? 6.271 -5.834 10.701 1.00 79.81 91 MET A CA 1
ATOM 737 C C . MET A 1 91 ? 5.286 -6.499 11.670 1.00 79.81 91 MET A C 1
ATOM 739 O O . MET A 1 91 ? 4.291 -7.063 11.223 1.00 79.81 91 MET A O 1
ATOM 743 N N . GLU A 1 92 ? 5.500 -6.368 12.982 1.00 81.25 92 GLU A N 1
ATOM 744 C CA . GLU A 1 92 ? 4.599 -6.922 14.000 1.00 81.25 92 GLU A CA 1
ATOM 745 C C . GLU A 1 92 ? 3.170 -6.371 13.866 1.00 81.25 92 GLU A C 1
ATOM 747 O O . GLU A 1 92 ? 2.200 -7.126 13.938 1.00 81.25 92 GLU A O 1
ATOM 752 N N . VAL A 1 93 ? 3.027 -5.070 13.586 1.00 85.44 93 VAL A N 1
ATOM 753 C CA . VAL A 1 93 ? 1.717 -4.443 13.352 1.00 85.44 93 VAL A CA 1
ATOM 754 C C . VAL A 1 93 ? 1.028 -5.049 12.128 1.00 85.44 93 VAL A C 1
ATOM 756 O O . VAL A 1 93 ? -0.146 -5.409 12.212 1.00 85.44 93 VAL A O 1
ATOM 759 N N . TYR A 1 94 ? 1.732 -5.196 11.003 1.00 84.06 94 TYR A N 1
ATOM 760 C CA . TYR A 1 94 ? 1.141 -5.767 9.787 1.00 84.06 94 TYR A CA 1
ATOM 761 C C . TYR A 1 94 ? 0.807 -7.256 9.936 1.00 84.06 94 TYR A C 1
ATOM 763 O O . TYR A 1 94 ? -0.252 -7.690 9.483 1.00 84.06 94 TYR A O 1
ATOM 771 N N . CYS A 1 95 ? 1.652 -8.031 10.618 1.00 83.31 95 CYS A N 1
ATOM 772 C CA . CYS A 1 95 ? 1.387 -9.439 10.909 1.00 83.31 95 CYS A CA 1
ATOM 773 C C . CYS A 1 95 ? 0.184 -9.625 11.841 1.00 83.31 95 CYS A C 1
ATOM 775 O O . CYS A 1 95 ? -0.648 -10.489 11.576 1.00 83.31 95 CYS A O 1
ATOM 777 N N . ASN A 1 96 ? 0.044 -8.798 12.881 1.00 84.69 96 ASN A N 1
ATOM 778 C CA . ASN A 1 96 ? -1.129 -8.841 13.756 1.00 84.69 96 ASN A CA 1
ATOM 779 C C . ASN A 1 96 ? -2.413 -8.492 12.988 1.00 84.69 96 ASN A C 1
ATOM 781 O O . ASN A 1 96 ? -3.388 -9.232 13.077 1.00 84.69 96 ASN A O 1
ATOM 785 N N . LYS A 1 97 ? -2.385 -7.460 12.132 1.00 83.88 97 LYS A N 1
ATOM 786 C CA . LYS A 1 97 ? -3.522 -7.116 11.257 1.00 83.88 97 LYS A CA 1
ATOM 787 C C . LYS A 1 97 ? -3.907 -8.255 10.305 1.00 83.88 97 LYS A C 1
ATOM 789 O O . LYS A 1 97 ? -5.090 -8.509 10.099 1.00 83.88 97 LYS A O 1
ATOM 794 N N . LEU A 1 98 ? -2.926 -8.965 9.740 1.00 82.88 98 LEU A N 1
ATOM 795 C CA . LEU A 1 98 ? -3.174 -10.150 8.908 1.00 82.88 98 LEU A CA 1
ATOM 796 C C . LEU A 1 98 ? -3.847 -11.280 9.693 1.00 82.88 98 LEU A C 1
ATOM 798 O O . LEU A 1 98 ? -4.747 -11.937 9.168 1.00 82.88 98 LEU A O 1
ATOM 802 N N . LEU A 1 99 ? -3.415 -11.514 10.935 1.00 83.38 99 LEU A N 1
ATOM 803 C CA . LEU A 1 99 ? -4.019 -12.516 11.813 1.00 83.38 99 LEU A CA 1
ATOM 804 C C . LEU A 1 99 ? -5.460 -12.148 12.172 1.00 83.38 99 LEU A C 1
ATOM 806 O O . LEU A 1 99 ? -6.324 -13.023 12.128 1.00 83.38 99 LEU A O 1
ATOM 810 N N . ASP A 1 100 ? -5.728 -10.876 12.464 1.00 81.88 100 ASP A N 1
ATOM 811 C CA . ASP A 1 100 ? -7.074 -10.384 12.763 1.00 81.88 100 ASP A CA 1
ATOM 812 C C . ASP A 1 100 ? -8.009 -10.523 11.551 1.00 81.88 100 ASP A C 1
ATOM 814 O O . ASP A 1 100 ? -9.104 -11.073 11.689 1.00 81.88 100 ASP A O 1
ATOM 818 N N . TYR A 1 101 ? -7.550 -10.153 10.349 1.00 75.44 101 TYR A N 1
ATOM 819 C CA . TYR A 1 101 ? -8.307 -10.331 9.102 1.00 75.44 101 TYR A CA 1
ATOM 820 C C . TYR A 1 101 ? -8.612 -11.810 8.809 1.00 75.44 101 TYR A C 1
ATOM 822 O O . TYR A 1 101 ? -9.746 -12.182 8.503 1.00 75.44 101 TYR A O 1
ATOM 830 N N . ASN A 1 102 ? -7.616 -12.693 8.949 1.00 73.81 102 ASN A N 1
ATOM 831 C CA . ASN A 1 102 ? -7.811 -14.130 8.737 1.00 73.81 102 ASN A CA 1
ATOM 832 C C . ASN A 1 102 ? -8.717 -14.759 9.808 1.00 73.81 102 ASN A C 1
ATOM 834 O O . ASN A 1 102 ? -9.403 -15.746 9.561 1.00 73.81 102 ASN A O 1
ATOM 838 N N . ARG A 1 103 ? -8.739 -14.192 11.017 1.00 66.25 103 ARG A N 1
ATOM 839 C CA . ARG A 1 103 ? -9.662 -14.621 12.062 1.00 66.25 103 ARG A CA 1
ATOM 840 C C . ARG A 1 103 ? -11.085 -14.189 11.731 1.00 66.25 103 ARG A C 1
ATOM 842 O O . ARG A 1 103 ? -11.976 -15.016 11.867 1.00 66.25 103 ARG A O 1
ATOM 849 N N . ALA A 1 104 ? -11.301 -12.955 11.274 1.00 61.25 104 ALA A N 1
ATOM 850 C CA . ALA A 1 104 ? -12.619 -12.434 10.907 1.00 61.25 104 ALA A CA 1
ATOM 851 C C . ALA A 1 104 ? -13.283 -13.232 9.769 1.00 61.25 104 ALA A C 1
ATOM 853 O O . ALA A 1 104 ? -14.482 -13.510 9.832 1.00 61.25 104 ALA A O 1
ATOM 854 N N . SER A 1 105 ? -12.508 -13.682 8.779 1.00 58.12 105 SER A N 1
ATOM 855 C CA . SER A 1 105 ? -13.021 -14.494 7.666 1.00 58.12 105 SER A CA 1
ATOM 856 C C . SER A 1 105 ? -13.486 -15.899 8.085 1.00 58.12 105 SER A C 1
ATOM 858 O O . SER A 1 105 ? -14.392 -16.450 7.462 1.00 58.12 105 SER A O 1
ATOM 860 N N . LEU A 1 106 ? -12.933 -16.462 9.167 1.00 56.47 106 LEU A N 1
ATOM 861 C CA . LEU A 1 106 ? -13.302 -17.782 9.702 1.00 56.47 106 LEU A CA 1
ATOM 862 C C . LEU A 1 106 ? -14.614 -17.792 10.509 1.00 56.47 106 LEU A C 1
ATOM 864 O O . LEU A 1 106 ? -15.167 -18.865 10.719 1.00 56.47 106 LEU A O 1
ATOM 868 N N . TRP A 1 107 ? -15.128 -16.639 10.956 1.00 52.31 107 TRP A N 1
ATOM 869 C CA . TRP A 1 107 ? -16.421 -16.548 11.668 1.00 52.31 107 TRP A CA 1
ATOM 870 C C . TRP A 1 107 ? -17.633 -16.406 10.734 1.00 52.31 107 TRP A C 1
ATOM 872 O O . TRP A 1 107 ? -18.769 -16.449 11.201 1.00 52.31 107 TRP A O 1
ATOM 882 N N . TYR A 1 108 ? -17.400 -16.223 9.432 1.00 49.22 108 TYR A N 1
ATOM 883 C CA . TYR A 1 108 ? -18.438 -16.084 8.404 1.00 49.22 108 TYR A CA 1
ATOM 884 C C . TYR A 1 108 ? -18.698 -17.379 7.605 1.00 49.22 108 TYR A C 1
ATOM 886 O O . TYR A 1 108 ? -19.410 -17.340 6.600 1.00 49.22 108 TYR A O 1
ATOM 894 N N . VAL A 1 109 ? -18.148 -18.515 8.054 1.00 46.00 109 VAL A N 1
ATOM 895 C CA . VAL A 1 109 ? -18.393 -19.873 7.524 1.00 46.00 109 VAL A CA 1
ATOM 896 C C . VAL A 1 109 ? -19.120 -20.698 8.577 1.00 46.00 109 VAL A C 1
ATOM 898 O O . VAL A 1 109 ? -20.083 -21.400 8.197 1.00 46.00 109 VAL A O 1
#

Organism: NCBI:txid39325

Sequence (109 aa):
MAHCYEAVQLHMLLDAIMYYKRAANYNNKEAIALHQLAKLHQELSCDEEVAFYYKKDITKIENEEREGPNMLEALLFLAINCSTHMMTKEMEVYCNKLLDYNRASLWYV

InterPro domains:
  IPR011990 Tetratricopeptide-like helical domain superfamily [G3DSA:1.25.40.10] (1-104)

Solvent-accessible surface area (backbone atoms only — not comparable to full-atom values): 6043 Å² total; per-residue (Å²): 119,68,69,62,53,55,54,49,52,52,50,52,51,53,51,49,48,53,52,30,55,47,55,59,69,72,68,86,79,57,63,62,35,36,53,51,41,23,51,57,30,53,78,68,70,36,64,70,60,21,49,52,32,36,54,52,33,49,57,46,35,62,74,66,73,53,86,54,77,66,52,56,56,40,38,52,50,46,31,54,53,24,60,77,69,69,36,63,71,64,22,52,53,34,50,50,52,52,52,53,53,59,51,58,61,64,76,78,112

Nearest PDB structures (foldseek):
  3fwv-assembly2_B  TM=6.821E-01  e=3.746E-02  Homo sapiens
  3uq3-assembly1_A  TM=7.169E-01  e=2.264E-01  Saccharomyces cerevisiae S288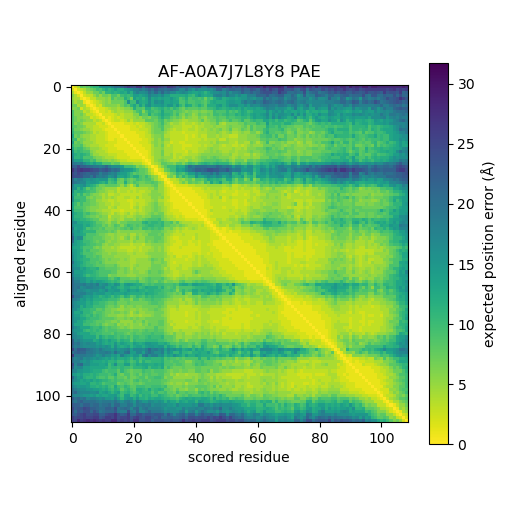C
  3esk-assembly1_A  TM=7.087E-01  e=2.264E-01  Homo sapiens
  2nc9-assembly1_A  TM=7.270E-01  e=2.399E-01  Homo sapiens
  7kw7-assembly1_E  TM=7.179E-01  e=6.819E-01  Homo sapiens

Mean predicted aligned error: 8.67 Å

Secondary structure (DSSP, 8-state):
-HHHHHHHHHHHHHHHHHHHHHHHHS-S--HHHHHHHHHHHHHTT-HHHHHHHHHHHHHHHHHTT---HHHHHHHHHHHHHHHHTT-HHHHHHHHHHHHHHHHHHHTT-